Protein AF-A0A822E3D4-F1 (afdb_monomer)

Sequence (147 aa):
LDLVQSSRLKLWAETRWDSKWKGIDAVIVNYSAIIKALDNISEEGTDSRSINAAGLLMHLKKSIFIITSFILHQIFGLIKVLSDHLKSPALDYVRGEELVTSVIQQLTNLRNEQSFNLIYDKAKSFCQVNEIDLVQQYHIHRKTKIR

Structure (mmCIF, N/CA/C/O backbone):
data_AF-A0A822E3D4-F1
#
_entry.id   AF-A0A822E3D4-F1
#
loop_
_atom_site.group_PDB
_atom_site.id
_atom_site.type_symbol
_atom_site.label_atom_id
_atom_site.label_alt_id
_atom_site.label_comp_id
_atom_site.label_asym_id
_atom_site.label_entity_id
_atom_site.label_seq_id
_atom_site.pdbx_PDB_ins_code
_atom_site.Cartn_x
_atom_site.Cartn_y
_atom_site.Cartn_z
_atom_site.occupancy
_atom_site.B_iso_or_equiv
_atom_site.auth_seq_id
_atom_site.auth_comp_id
_atom_site.auth_asym_id
_atom_site.auth_atom_id
_atom_site.pdbx_PDB_model_num
ATOM 1 N N . LEU A 1 1 ? 44.374 -31.486 -0.739 1.00 35.94 1 LEU A N 1
ATOM 2 C CA . LEU A 1 1 ? 43.853 -30.967 -2.022 1.00 35.94 1 LEU A CA 1
ATOM 3 C C . LEU A 1 1 ? 42.483 -30.409 -1.720 1.00 35.94 1 LEU A C 1
ATOM 5 O O . LEU A 1 1 ? 41.490 -31.126 -1.761 1.00 35.94 1 LEU A O 1
ATOM 9 N N . ASP A 1 2 ? 42.500 -29.167 -1.251 1.00 33.84 2 ASP 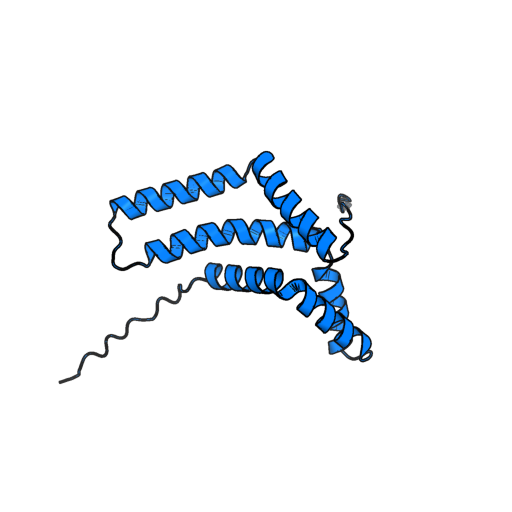A N 1
ATOM 10 C CA . ASP A 1 2 ? 41.329 -28.448 -0.781 1.00 33.84 2 ASP A CA 1
ATOM 11 C C . ASP A 1 2 ? 40.330 -28.300 -1.922 1.00 33.84 2 ASP A C 1
ATOM 13 O O . ASP A 1 2 ? 40.597 -27.654 -2.938 1.00 33.84 2 ASP A O 1
ATOM 17 N N . LEU A 1 3 ? 39.171 -28.933 -1.755 1.00 41.94 3 LEU A N 1
ATOM 18 C CA . LEU A 1 3 ? 37.995 -28.625 -2.544 1.00 41.94 3 LEU A CA 1
ATOM 19 C C . LEU A 1 3 ? 37.628 -27.192 -2.188 1.00 41.94 3 LEU A C 1
ATOM 21 O O . LEU A 1 3 ? 37.087 -26.939 -1.114 1.00 41.94 3 LEU A O 1
ATOM 25 N N . VAL A 1 4 ? 37.991 -26.268 -3.078 1.00 48.25 4 VAL A N 1
ATOM 26 C CA . VAL A 1 4 ? 37.593 -24.864 -3.048 1.00 48.25 4 VAL A CA 1
ATOM 27 C C . VAL A 1 4 ? 36.080 -24.832 -2.894 1.00 48.25 4 VAL A C 1
ATOM 29 O O . VAL A 1 4 ? 35.314 -24.953 -3.850 1.00 48.25 4 VAL A O 1
ATOM 32 N N . GLN A 1 5 ? 35.651 -24.701 -1.645 1.00 45.97 5 GLN A N 1
ATOM 33 C CA . GLN A 1 5 ? 34.318 -24.292 -1.285 1.00 45.97 5 GLN A CA 1
ATOM 34 C C . GLN A 1 5 ? 34.196 -22.921 -1.938 1.00 45.97 5 GLN A C 1
ATOM 36 O O . GLN A 1 5 ? 34.829 -21.964 -1.495 1.00 45.97 5 GLN A O 1
ATOM 41 N N . SER A 1 6 ? 33.492 -22.842 -3.070 1.00 46.25 6 SER A N 1
ATOM 42 C CA . SER A 1 6 ? 33.155 -21.564 -3.682 1.00 46.25 6 SER A CA 1
ATOM 43 C C . SER A 1 6 ? 32.277 -20.838 -2.672 1.00 46.25 6 SER A C 1
ATOM 45 O O . SER A 1 6 ? 31.053 -20.982 -2.650 1.00 46.25 6 SER A O 1
ATOM 47 N N . SER A 1 7 ? 32.928 -20.098 -1.781 1.00 48.75 7 SER A N 1
ATOM 48 C CA . SER A 1 7 ? 32.352 -19.093 -0.916 1.00 48.75 7 SER A CA 1
ATOM 49 C C . SER A 1 7 ? 31.920 -17.956 -1.825 1.00 48.75 7 SER A C 1
ATOM 51 O O . SER A 1 7 ? 32.491 -16.868 -1.853 1.00 48.75 7 SER A O 1
ATOM 53 N N . ARG A 1 8 ? 30.865 -18.207 -2.606 1.00 44.62 8 ARG A N 1
ATOM 54 C CA . ARG A 1 8 ? 30.024 -17.121 -3.072 1.00 44.62 8 ARG A CA 1
ATOM 55 C C . ARG A 1 8 ? 29.533 -16.457 -1.798 1.00 44.62 8 ARG A C 1
ATOM 57 O O . ARG A 1 8 ? 28.623 -16.960 -1.143 1.00 44.62 8 ARG A O 1
ATOM 64 N N . LEU A 1 9 ? 30.187 -15.359 -1.422 1.00 45.69 9 LEU A N 1
ATOM 65 C CA . LEU A 1 9 ? 29.591 -14.351 -0.568 1.00 45.69 9 LEU A CA 1
ATOM 66 C C . LEU A 1 9 ? 28.208 -14.130 -1.170 1.00 45.69 9 LEU A C 1
ATOM 68 O O . LEU A 1 9 ? 28.105 -13.606 -2.281 1.00 45.69 9 LEU A O 1
ATOM 72 N N . LYS A 1 10 ? 27.155 -14.626 -0.503 1.00 45.91 10 LYS A N 1
ATOM 73 C CA . LYS A 1 10 ? 25.789 -14.250 -0.858 1.00 45.91 10 LYS A CA 1
ATOM 74 C C . LYS A 1 10 ? 25.834 -12.740 -0.941 1.00 45.91 10 LYS A C 1
ATOM 76 O O . LYS A 1 10 ? 26.231 -12.098 0.031 1.00 45.91 10 LYS A O 1
ATOM 81 N N . LEU A 1 11 ? 25.557 -12.195 -2.121 1.00 49.28 11 LEU A N 1
ATOM 82 C CA . LEU A 1 11 ? 25.565 -10.763 -2.322 1.00 49.28 11 LEU A CA 1
ATOM 83 C C . LEU A 1 11 ? 24.623 -10.215 -1.247 1.00 49.28 11 LEU A C 1
ATOM 85 O O . LEU A 1 11 ? 23.422 -10.459 -1.295 1.00 49.28 11 LEU A O 1
ATOM 89 N N . TRP A 1 12 ? 25.160 -9.499 -0.256 1.00 42.75 12 TRP A N 1
ATOM 90 C CA . TRP A 1 12 ? 24.390 -8.860 0.824 1.00 42.75 12 TRP A CA 1
ATOM 91 C C . TRP A 1 12 ? 23.346 -7.860 0.269 1.00 42.75 12 TRP A C 1
ATOM 93 O O . TRP A 1 12 ? 22.554 -7.266 0.996 1.00 42.75 12 TRP A O 1
ATOM 103 N N . ALA A 1 13 ? 23.344 -7.699 -1.056 1.00 48.16 13 ALA A N 1
ATOM 104 C CA . ALA A 1 13 ? 22.336 -7.133 -1.916 1.00 48.16 13 ALA A CA 1
ATOM 105 C C . ALA A 1 13 ? 21.266 -8.160 -2.409 1.00 48.16 13 ALA A C 1
ATOM 107 O O . ALA A 1 13 ? 20.685 -7.967 -3.469 1.00 48.16 13 ALA A O 1
ATOM 108 N N . GLU A 1 14 ? 20.778 -9.071 -1.556 1.00 51.34 14 GLU A N 1
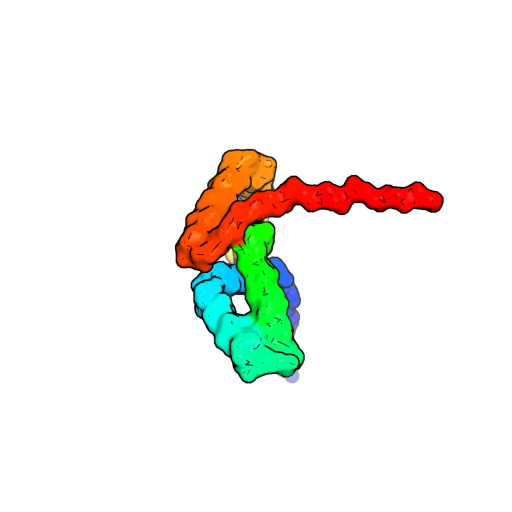ATOM 109 C CA . GLU A 1 14 ? 19.308 -9.269 -1.398 1.00 51.34 14 GLU A CA 1
ATOM 110 C C . GLU A 1 14 ? 18.647 -8.005 -0.769 1.00 51.34 14 GLU A C 1
ATOM 112 O O . GLU A 1 14 ? 17.640 -8.032 -0.083 1.00 51.34 14 GLU A O 1
ATOM 117 N N . THR A 1 15 ? 19.307 -6.866 -1.006 1.00 60.62 15 THR A N 1
ATOM 118 C CA . THR A 1 15 ? 18.929 -5.475 -1.187 1.00 60.62 15 THR A CA 1
ATOM 119 C C . THR A 1 15 ? 17.819 -5.047 -0.279 1.00 60.62 15 THR A C 1
ATOM 121 O O . THR A 1 15 ? 16.663 -5.344 -0.533 1.00 60.62 15 THR A O 1
ATOM 124 N N . ARG A 1 16 ? 18.192 -4.226 0.703 1.00 66.56 16 AR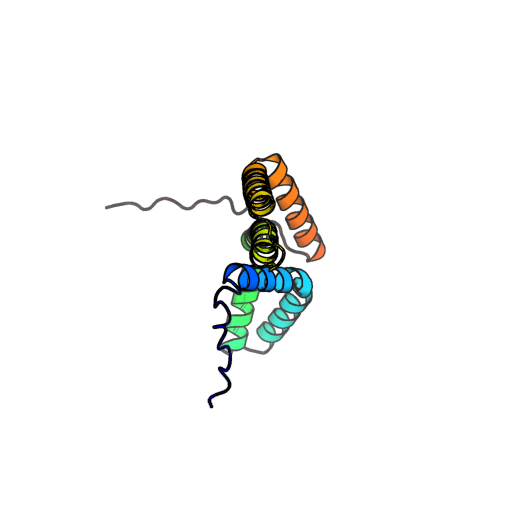G A N 1
ATOM 125 C CA . ARG A 1 16 ? 17.323 -3.387 1.536 1.00 66.56 16 ARG A CA 1
ATOM 126 C C . ARG A 1 16 ? 15.962 -3.080 0.891 1.00 66.56 16 ARG A C 1
ATOM 128 O O . ARG A 1 16 ? 14.953 -3.286 1.542 1.00 66.56 16 ARG A O 1
ATOM 135 N N . TRP A 1 17 ? 15.920 -2.667 -0.374 1.00 76.88 17 TRP A N 1
ATOM 136 C CA . TRP A 1 17 ? 14.695 -2.386 -1.133 1.00 76.88 17 TRP A CA 1
ATOM 137 C C . TRP A 1 17 ? 13.728 -3.572 -1.332 1.00 76.88 17 TRP A C 1
ATOM 139 O O . TRP A 1 17 ? 12.528 -3.370 -1.203 1.00 76.88 17 TRP A O 1
ATOM 149 N N . ASP A 1 18 ? 14.206 -4.795 -1.579 1.00 80.00 18 ASP A N 1
ATOM 150 C CA . ASP A 1 18 ? 13.374 -6.008 -1.695 1.00 80.00 18 ASP A CA 1
ATOM 151 C C . ASP A 1 18 ? 12.737 -6.372 -0.346 1.00 80.00 18 ASP A C 1
ATOM 153 O O . ASP A 1 18 ? 11.532 -6.597 -0.261 1.00 80.00 18 ASP A O 1
ATOM 157 N N . SER A 1 19 ? 13.519 -6.321 0.738 1.00 81.50 19 SER A N 1
ATOM 158 C CA . SER A 1 19 ? 12.993 -6.480 2.101 1.00 81.50 19 SER A CA 1
ATOM 159 C C . SER A 1 19 ? 11.974 -5.387 2.451 1.00 81.50 19 SER A C 1
ATOM 161 O O . SER A 1 19 ? 10.936 -5.682 3.044 1.00 81.50 19 SER A O 1
ATOM 163 N N . LYS A 1 20 ? 12.224 -4.133 2.046 1.00 85.19 20 LYS A N 1
ATOM 164 C CA . LYS A 1 20 ? 11.269 -3.029 2.231 1.00 85.19 20 LYS A CA 1
ATOM 165 C C . LYS A 1 20 ? 9.982 -3.253 1.439 1.00 85.19 20 LYS A C 1
ATOM 167 O O . LYS A 1 20 ? 8.913 -3.088 2.018 1.00 85.19 20 LYS A O 1
ATOM 172 N N . TRP A 1 21 ? 10.071 -3.654 0.170 1.00 90.12 21 TRP A N 1
ATOM 173 C CA . TRP A 1 21 ? 8.898 -3.957 -0.650 1.00 90.12 21 TRP A CA 1
ATOM 174 C C . TRP A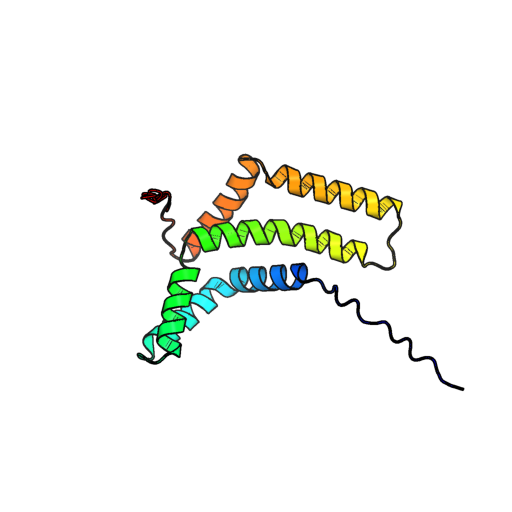 1 21 ? 8.073 -5.084 -0.035 1.00 90.12 21 TRP A C 1
ATOM 176 O O . TRP A 1 21 ? 6.891 -4.884 0.212 1.00 90.12 21 TRP A O 1
ATOM 186 N N . LYS A 1 22 ? 8.708 -6.211 0.318 1.00 90.06 22 LYS A N 1
ATOM 187 C CA . LYS A 1 22 ? 8.051 -7.349 0.986 1.00 90.06 22 LYS A CA 1
ATOM 188 C C . LYS A 1 22 ? 7.362 -6.942 2.286 1.00 90.06 22 LYS A C 1
ATOM 190 O O . LYS A 1 22 ? 6.264 -7.404 2.563 1.00 90.06 22 LYS A O 1
ATOM 195 N N . GLY A 1 23 ? 7.992 -6.076 3.082 1.00 91.56 23 GLY A N 1
ATOM 196 C CA . GLY A 1 23 ? 7.396 -5.566 4.317 1.00 91.56 23 GLY A CA 1
ATOM 197 C C . GLY A 1 23 ? 6.139 -4.734 4.061 1.00 91.56 23 GLY A C 1
ATOM 198 O O . GLY A 1 23 ? 5.123 -4.946 4.714 1.00 91.56 23 GLY A O 1
ATOM 199 N N . ILE A 1 24 ? 6.189 -3.816 3.094 1.00 94.00 24 ILE A N 1
ATOM 200 C CA . ILE A 1 24 ? 5.030 -2.992 2.719 1.00 94.00 24 ILE A CA 1
ATOM 201 C C . ILE A 1 24 ? 3.920 -3.859 2.121 1.00 94.00 24 ILE A C 1
ATOM 203 O O . ILE A 1 24 ? 2.764 -3.714 2.503 1.00 94.00 24 ILE A O 1
ATOM 207 N N . ASP A 1 25 ? 4.274 -4.776 1.225 1.00 94.69 25 ASP A N 1
ATOM 208 C CA . ASP A 1 25 ? 3.347 -5.718 0.603 1.00 94.69 25 ASP A CA 1
ATOM 209 C C . ASP A 1 25 ? 2.634 -6.573 1.660 1.00 94.69 25 ASP A C 1
ATOM 211 O O . ASP A 1 25 ? 1.406 -6.604 1.704 1.00 94.69 25 ASP A O 1
ATOM 215 N N . ALA A 1 26 ? 3.382 -7.146 2.607 1.00 95.00 26 ALA A N 1
ATOM 216 C CA . ALA A 1 26 ? 2.816 -7.911 3.712 1.00 95.00 26 ALA A CA 1
ATOM 217 C C . ALA A 1 26 ? 1.866 -7.076 4.584 1.00 95.00 26 ALA A C 1
ATOM 219 O O . ALA A 1 26 ? 0.825 -7.588 4.998 1.00 95.00 26 ALA A O 1
ATOM 220 N N . VAL A 1 27 ? 2.189 -5.804 4.847 1.00 95.25 27 VAL A N 1
ATOM 221 C CA . VAL A 1 27 ? 1.304 -4.898 5.595 1.00 95.25 27 VAL A CA 1
ATOM 222 C C . VAL A 1 27 ? 0.021 -4.613 4.819 1.00 95.25 27 VAL A C 1
ATOM 224 O O . VAL A 1 27 ? -1.043 -4.651 5.423 1.00 95.25 27 VAL A O 1
ATOM 227 N N . ILE A 1 28 ? 0.095 -4.356 3.509 1.00 95.31 28 ILE A N 1
ATOM 228 C CA . ILE A 1 28 ? -1.087 -4.089 2.672 1.00 95.31 28 ILE A CA 1
ATOM 229 C C . ILE A 1 28 ? -1.981 -5.333 2.594 1.00 95.31 28 ILE A C 1
ATOM 231 O O . ILE A 1 28 ? -3.187 -5.234 2.814 1.00 95.31 28 ILE A O 1
ATOM 235 N N . VAL A 1 29 ? -1.396 -6.503 2.326 1.00 95.69 29 VAL A N 1
ATOM 236 C CA . VAL A 1 29 ? -2.126 -7.772 2.177 1.00 95.69 29 VAL A CA 1
ATOM 237 C C . VAL A 1 29 ? -2.794 -8.196 3.484 1.00 95.69 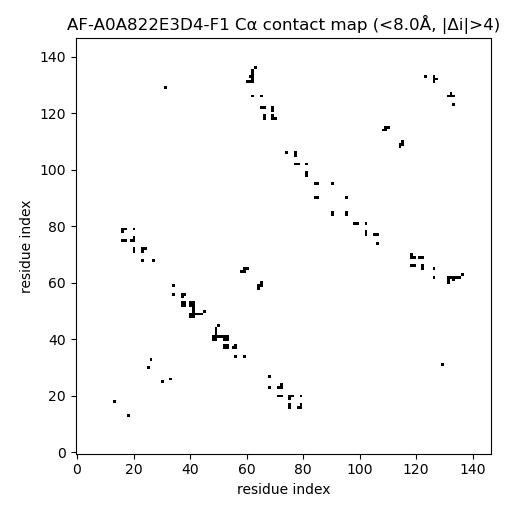29 VAL A C 1
ATOM 239 O O . VAL A 1 29 ? -3.938 -8.642 3.476 1.00 95.69 29 VAL A O 1
ATOM 242 N N . ASN A 1 30 ? -2.105 -8.039 4.616 1.00 96.19 30 ASN A N 1
ATOM 243 C CA . ASN A 1 30 ? -2.594 -8.493 5.921 1.00 96.19 30 ASN A CA 1
ATOM 244 C C . ASN A 1 30 ? -3.195 -7.362 6.762 1.00 96.19 30 ASN A C 1
ATOM 246 O O . ASN A 1 30 ? -3.375 -7.521 7.969 1.00 96.19 30 ASN A O 1
ATOM 250 N N . TYR A 1 31 ? -3.502 -6.218 6.152 1.00 96.00 31 TYR A N 1
ATOM 251 C CA . TYR A 1 31 ? -3.830 -4.996 6.876 1.00 96.00 31 TYR A CA 1
ATOM 252 C C . TYR A 1 31 ? -4.984 -5.174 7.864 1.00 96.00 31 TYR A C 1
ATOM 254 O O . TYR A 1 31 ? -4.835 -4.867 9.044 1.00 96.00 31 TYR A O 1
ATOM 262 N N . SER A 1 32 ? -6.111 -5.739 7.424 1.00 94.06 32 SER A N 1
ATOM 263 C CA . SER A 1 32 ? -7.286 -5.918 8.285 1.00 94.06 32 SER A CA 1
ATOM 264 C C . SER A 1 32 ? -7.000 -6.856 9.464 1.00 94.06 32 SER A C 1
ATOM 266 O O . SER A 1 32 ? -7.521 -6.647 10.557 1.00 94.06 32 SER A O 1
ATOM 268 N N . ALA A 1 33 ? -6.152 -7.872 9.270 1.00 95.88 33 ALA A N 1
ATOM 269 C CA . ALA A 1 33 ? -5.727 -8.769 10.343 1.00 95.88 33 ALA A CA 1
ATOM 270 C C . ALA A 1 33 ? -4.795 -8.059 11.338 1.00 95.88 33 ALA A C 1
ATOM 272 O O . ALA A 1 33 ? -4.961 -8.216 12.545 1.00 95.88 33 ALA A O 1
ATOM 273 N N . ILE A 1 34 ? -3.865 -7.235 10.842 1.00 96.19 34 ILE A N 1
ATOM 274 C CA . ILE A 1 34 ? -2.964 -6.422 11.671 1.00 96.19 34 ILE A CA 1
ATOM 275 C C . ILE A 1 34 ? -3.767 -5.434 12.521 1.00 96.19 34 ILE A C 1
ATOM 277 O O . ILE A 1 34 ? -3.530 -5.341 13.721 1.00 96.19 34 ILE A O 1
ATOM 281 N N . ILE A 1 35 ? -4.731 -4.730 11.920 1.00 95.50 35 ILE A N 1
ATOM 282 C CA . ILE A 1 35 ? -5.600 -3.788 12.634 1.00 95.50 35 ILE A CA 1
ATOM 283 C C . ILE A 1 35 ? -6.350 -4.493 13.761 1.00 95.50 35 ILE A C 1
ATOM 285 O O . ILE A 1 35 ? -6.258 -4.040 14.894 1.00 95.50 35 ILE A O 1
ATOM 289 N N . LYS A 1 36 ? -7.010 -5.623 13.482 1.00 95.12 36 LYS A N 1
ATOM 290 C CA . LYS A 1 36 ? -7.736 -6.397 14.503 1.00 95.12 36 LYS A CA 1
ATOM 291 C C . LYS A 1 36 ? -6.826 -6.889 15.627 1.00 95.12 36 LYS A C 1
ATOM 293 O O . LYS A 1 36 ? -7.195 -6.819 16.791 1.00 95.12 36 LYS A O 1
ATOM 298 N N . ALA A 1 37 ? -5.633 -7.376 15.288 1.00 95.56 37 ALA A N 1
ATOM 299 C CA . ALA A 1 37 ? -4.677 -7.836 16.289 1.00 95.56 37 ALA A CA 1
ATOM 300 C C . ALA A 1 37 ? -4.208 -6.689 17.196 1.00 95.56 37 ALA A C 1
ATOM 302 O O . ALA A 1 37 ? -4.122 -6.866 18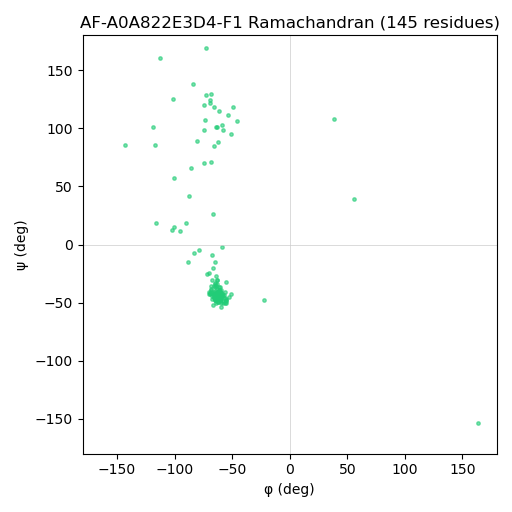.407 1.00 95.56 37 ALA A O 1
ATOM 303 N N . LEU A 1 38 ? -3.927 -5.514 16.626 1.00 95.00 38 LEU A N 1
ATOM 304 C CA . LEU A 1 38 ? -3.532 -4.337 17.399 1.00 95.00 38 LEU A CA 1
ATOM 305 C C . LEU A 1 38 ? -4.675 -3.789 18.258 1.00 95.00 38 LEU A C 1
ATOM 307 O O . LEU A 1 38 ? -4.403 -3.344 19.367 1.00 95.00 38 LEU A O 1
ATOM 311 N N . ASP A 1 39 ? -5.914 -3.847 17.767 1.00 94.94 39 ASP A N 1
ATOM 312 C CA . ASP A 1 39 ? -7.117 -3.471 18.520 1.00 94.94 39 ASP A CA 1
ATOM 313 C C . ASP A 1 39 ? -7.244 -4.346 19.773 1.00 94.94 39 ASP A C 1
ATOM 315 O O . ASP A 1 39 ? -7.197 -3.831 20.887 1.00 94.94 39 ASP A O 1
ATOM 319 N N . ASN A 1 40 ? -7.221 -5.673 19.595 1.00 95.25 40 ASN A N 1
ATOM 320 C CA . ASN A 1 40 ? -7.287 -6.635 20.696 1.00 95.25 40 ASN A CA 1
ATOM 321 C C . ASN A 1 40 ? -6.180 -6.395 21.736 1.00 95.25 40 ASN A C 1
ATOM 323 O O . ASN A 1 40 ? -6.461 -6.310 22.926 1.00 95.25 40 ASN A O 1
ATOM 327 N N . ILE A 1 41 ? -4.926 -6.231 21.294 1.00 94.38 41 ILE A N 1
ATOM 328 C CA . ILE A 1 41 ? -3.795 -5.987 22.207 1.00 94.38 41 ILE A CA 1
ATOM 329 C C . ILE A 1 41 ? -3.950 -4.640 22.924 1.00 94.38 41 ILE A C 1
ATOM 331 O O . ILE A 1 41 ? -3.539 -4.505 24.072 1.00 94.38 41 ILE A O 1
ATOM 335 N N . SER A 1 42 ? -4.524 -3.628 22.270 1.00 93.31 42 SER A N 1
ATOM 336 C CA . SER A 1 42 ? -4.738 -2.320 22.895 1.00 93.31 42 SER A CA 1
ATOM 337 C C . SER A 1 42 ? -5.821 -2.334 23.978 1.00 93.31 42 SER A C 1
ATOM 339 O O . SER A 1 42 ? -5.767 -1.509 24.889 1.00 93.31 42 SER A O 1
ATOM 341 N N . GLU A 1 43 ? -6.758 -3.283 23.911 1.00 92.94 43 GLU A N 1
ATOM 342 C CA . GLU A 1 43 ? -7.845 -3.461 24.880 1.00 92.94 43 GLU A CA 1
ATOM 343 C C . GLU A 1 43 ? -7.470 -4.376 26.062 1.00 92.94 43 GLU A C 1
ATOM 345 O O . GLU A 1 43 ? -8.151 -4.365 27.087 1.00 92.94 43 GLU A O 1
ATOM 350 N N . GLU A 1 44 ? -6.374 -5.141 25.966 1.00 88.56 44 GLU A N 1
ATOM 351 C CA . GLU A 1 44 ? -5.934 -6.098 26.998 1.00 88.56 44 GLU A CA 1
ATOM 352 C C . GLU A 1 44 ? -5.489 -5.439 28.320 1.00 88.56 44 GLU A C 1
ATOM 354 O O . GLU A 1 44 ? -5.477 -6.098 29.365 1.00 88.56 44 GLU A O 1
ATOM 359 N N . GLY A 1 45 ? -5.139 -4.147 28.320 1.00 83.12 45 GLY A N 1
ATOM 360 C CA . GLY A 1 45 ? -4.816 -3.421 29.548 1.00 83.12 45 GLY A CA 1
ATOM 361 C C . GLY A 1 45 ? -4.077 -2.100 29.341 1.00 83.12 45 GLY A C 1
ATOM 362 O O . GLY A 1 45 ? -4.199 -1.429 28.323 1.00 83.12 45 GLY A O 1
ATOM 363 N N . THR A 1 46 ? -3.303 -1.695 30.351 1.00 86.19 46 THR A N 1
ATOM 364 C CA . THR A 1 46 ? -2.535 -0.433 30.353 1.00 86.19 46 THR A CA 1
ATOM 365 C C . THR A 1 46 ? -1.026 -0.665 30.406 1.00 86.19 46 THR A C 1
ATOM 367 O O . THR A 1 46 ? -0.266 0.217 30.812 1.00 86.19 46 THR A O 1
ATOM 370 N N . ASP A 1 47 ? -0.578 -1.874 30.069 1.00 92.56 47 ASP A N 1
ATOM 371 C CA . ASP A 1 47 ? 0.845 -2.186 30.018 1.00 92.56 47 ASP A CA 1
ATOM 372 C C . ASP A 1 47 ? 1.511 -1.528 28.793 1.00 92.56 47 ASP A C 1
ATOM 374 O O . ASP A 1 47 ? 0.864 -1.009 27.880 1.00 92.56 47 ASP A O 1
ATOM 378 N N . SER A 1 48 ? 2.845 -1.546 28.765 1.00 92.00 48 SER A N 1
ATOM 379 C CA . SER A 1 48 ? 3.616 -0.969 27.654 1.00 92.00 48 SER A CA 1
ATOM 380 C C . SER A 1 48 ? 3.214 -1.561 26.294 1.00 92.00 48 SER A C 1
ATOM 382 O O . SER A 1 48 ? 3.217 -0.856 25.287 1.00 92.00 48 SER A O 1
ATOM 384 N N . ARG A 1 49 ? 2.816 -2.840 26.248 1.00 93.19 49 ARG A N 1
ATOM 385 C CA . ARG A 1 49 ? 2.389 -3.504 25.007 1.00 93.19 49 ARG A CA 1
ATOM 386 C C . ARG A 1 49 ? 1.079 -2.924 24.489 1.00 93.19 49 ARG A C 1
ATOM 388 O O . ARG A 1 49 ? 1.024 -2.568 23.315 1.00 93.19 49 ARG A O 1
ATOM 395 N N . SER A 1 50 ? 0.093 -2.759 25.363 1.00 91.94 50 SER A N 1
ATOM 396 C CA . SER A 1 50 ? -1.219 -2.193 25.034 1.00 91.94 50 SER A CA 1
ATOM 397 C C . SER A 1 50 ? -1.088 -0.747 24.540 1.00 91.94 50 SER A C 1
ATOM 399 O O . SER A 1 50 ? -1.625 -0.384 23.492 1.00 91.94 50 SER A O 1
ATOM 401 N N . ILE A 1 51 ? -0.259 0.062 25.215 1.00 92.25 51 ILE A N 1
ATOM 402 C CA . ILE A 1 51 ? 0.035 1.450 24.811 1.00 92.25 51 ILE A CA 1
ATOM 403 C C . ILE A 1 51 ? 0.727 1.496 23.439 1.00 92.25 51 ILE A C 1
ATOM 405 O O . ILE A 1 51 ? 0.356 2.295 22.575 1.00 92.25 51 ILE A O 1
ATOM 409 N N . ASN A 1 52 ? 1.722 0.633 23.212 1.00 94.06 52 ASN A N 1
ATOM 410 C CA . ASN A 1 52 ? 2.421 0.564 21.929 1.00 94.06 52 ASN A CA 1
ATOM 411 C C . ASN A 1 52 ? 1.488 0.106 20.800 1.00 94.06 52 ASN A C 1
ATOM 413 O O . ASN A 1 52 ? 1.558 0.653 19.698 1.00 94.06 52 ASN A O 1
ATOM 417 N N . ALA A 1 53 ? 0.603 -0.857 21.066 1.00 94.25 53 ALA A N 1
ATOM 418 C CA . ALA A 1 53 ? -0.380 -1.329 20.101 1.00 94.25 53 ALA A CA 1
ATOM 419 C C . ALA A 1 53 ? -1.368 -0.221 19.717 1.00 94.25 53 ALA A C 1
ATOM 421 O O . ALA A 1 53 ? -1.556 0.026 18.526 1.00 94.25 53 ALA A O 1
ATOM 422 N N . ALA A 1 54 ? -1.890 0.526 20.697 1.00 93.31 54 ALA A N 1
ATOM 423 C CA . ALA A 1 54 ? -2.742 1.690 20.454 1.00 93.31 54 ALA A CA 1
ATOM 424 C C . ALA A 1 54 ? -2.028 2.763 19.610 1.00 93.31 54 ALA A C 1
ATOM 426 O O . ALA A 1 54 ? -2.592 3.304 18.654 1.00 93.31 54 ALA A O 1
ATOM 427 N N . GLY A 1 55 ? -0.756 3.042 19.916 1.00 94.06 55 GLY A N 1
ATOM 428 C CA . GLY A 1 55 ? 0.067 3.968 19.138 1.00 94.06 55 GLY A CA 1
ATOM 429 C C . GLY A 1 55 ? 0.242 3.513 17.687 1.00 94.06 55 GLY A C 1
ATOM 430 O O . GLY A 1 55 ? 0.010 4.290 16.757 1.00 94.06 55 GLY A O 1
ATOM 431 N N . LEU A 1 56 ? 0.603 2.245 17.472 1.00 95.06 56 LEU A N 1
ATOM 432 C CA . LEU A 1 56 ? 0.743 1.666 16.134 1.00 95.06 56 LEU A CA 1
ATOM 433 C C . LEU A 1 56 ? -0.578 1.706 15.364 1.00 95.06 56 LEU A C 1
ATOM 435 O O . LEU A 1 56 ? -0.588 2.156 14.218 1.00 95.06 56 LEU A O 1
ATOM 439 N N . LEU A 1 57 ? -1.681 1.306 15.998 1.00 94.19 57 LEU A N 1
ATOM 440 C CA . LEU A 1 57 ? -3.026 1.344 15.431 1.00 94.19 57 LEU A CA 1
ATOM 441 C C . LEU A 1 57 ? -3.381 2.756 14.949 1.00 94.19 57 LEU A C 1
ATOM 443 O O . LEU A 1 57 ? -3.810 2.935 13.806 1.00 94.19 57 LEU A O 1
ATOM 447 N N . MET A 1 58 ? -3.113 3.769 15.779 1.00 92.69 58 MET A N 1
ATOM 448 C CA . MET A 1 58 ? -3.306 5.173 15.417 1.00 92.69 58 MET A CA 1
ATOM 449 C C . MET A 1 58 ? -2.482 5.557 14.183 1.00 92.69 58 MET A C 1
ATOM 451 O O . MET A 1 58 ? -2.989 6.260 13.315 1.00 92.69 58 MET A O 1
ATOM 455 N N . HIS A 1 59 ? -1.222 5.125 14.077 1.00 93.19 59 HIS A N 1
ATOM 456 C CA . HIS A 1 59 ? -0.376 5.427 12.918 1.00 93.19 59 HIS A CA 1
ATOM 457 C C . HIS A 1 59 ? -0.827 4.709 11.640 1.00 93.19 59 HIS A C 1
ATOM 459 O O . HIS A 1 59 ? -0.855 5.335 10.579 1.00 93.19 59 HIS A O 1
ATOM 465 N N . LEU A 1 60 ? -1.201 3.433 11.744 1.00 93.44 60 LEU A N 1
ATOM 466 C CA . LEU A 1 60 ? -1.649 2.601 10.625 1.00 93.44 60 LEU A CA 1
ATOM 467 C C . LEU A 1 60 ? -2.965 3.100 10.022 1.00 93.44 60 LEU A C 1
ATOM 469 O O . LEU A 1 60 ? -3.137 3.007 8.807 1.00 93.44 60 LEU A O 1
ATOM 473 N N . LYS A 1 61 ? -3.860 3.667 10.843 1.00 92.31 61 LYS A N 1
ATOM 474 C CA . LYS A 1 61 ? -5.132 4.265 10.401 1.00 92.31 61 LYS A CA 1
ATOM 475 C C . LYS A 1 61 ? -4.980 5.670 9.793 1.00 92.31 61 LYS A C 1
ATOM 477 O O . LYS A 1 61 ? -5.956 6.225 9.301 1.00 92.31 61 LYS A O 1
ATOM 482 N N . LYS A 1 62 ? -3.784 6.279 9.784 1.00 91.62 62 LYS A N 1
ATOM 483 C CA . LYS A 1 62 ? -3.599 7.595 9.144 1.00 91.62 62 LYS A CA 1
ATOM 484 C C . LYS A 1 62 ? -3.629 7.471 7.622 1.00 91.62 62 LYS A C 1
ATOM 486 O O . LYS A 1 62 ? -2.820 6.753 7.037 1.00 91.62 62 LYS A O 1
ATOM 491 N N . SER A 1 63 ? -4.456 8.287 6.969 1.00 89.25 63 SER A N 1
ATOM 492 C CA . SER A 1 63 ? -4.535 8.384 5.503 1.00 89.25 63 SER A CA 1
ATOM 493 C C . SER A 1 63 ? -3.164 8.595 4.845 1.00 89.25 63 SER A C 1
ATOM 495 O O . SER A 1 63 ? -2.831 7.923 3.871 1.00 89.25 63 SER A O 1
ATOM 497 N N . ILE A 1 64 ? -2.317 9.457 5.423 1.00 91.31 64 ILE A N 1
ATOM 498 C CA . ILE A 1 64 ? -0.957 9.706 4.923 1.00 91.31 64 ILE A CA 1
ATOM 499 C C . ILE A 1 64 ? -0.081 8.447 4.936 1.00 91.31 64 ILE A C 1
ATOM 501 O O . ILE A 1 64 ? 0.704 8.246 4.009 1.00 91.31 64 ILE A O 1
ATOM 505 N N . PHE A 1 65 ? -0.222 7.578 5.944 1.00 93.62 65 PHE A N 1
ATOM 506 C CA . PHE A 1 65 ? 0.520 6.320 6.008 1.00 93.62 65 PHE A CA 1
ATOM 507 C C . PHE A 1 65 ? 0.091 5.388 4.875 1.00 93.62 65 PHE A C 1
ATOM 509 O O . PHE A 1 65 ? 0.944 4.809 4.204 1.00 93.62 65 PHE A O 1
ATOM 516 N N . ILE A 1 66 ? -1.213 5.294 4.621 1.00 94.25 66 ILE A N 1
ATOM 517 C CA . ILE A 1 66 ? -1.768 4.430 3.577 1.00 94.25 66 ILE A CA 1
ATOM 518 C C . ILE A 1 66 ? -1.334 4.934 2.202 1.00 94.25 66 ILE A C 1
ATOM 520 O O . ILE A 1 66 ? -0.715 4.189 1.449 1.00 94.25 66 ILE A O 1
ATOM 524 N N . ILE A 1 67 ? -1.548 6.216 1.901 1.00 93.81 67 ILE A N 1
ATOM 525 C CA . ILE A 1 67 ? -1.146 6.813 0.618 1.00 93.81 67 ILE A CA 1
ATOM 526 C C . ILE A 1 67 ? 0.359 6.620 0.383 1.00 93.81 67 ILE A C 1
ATOM 528 O O . ILE A 1 67 ? 0.769 6.172 -0.688 1.00 93.81 67 ILE A O 1
ATOM 532 N N . THR A 1 68 ? 1.188 6.881 1.398 1.00 94.75 68 THR A N 1
ATOM 533 C CA . THR A 1 68 ? 2.643 6.691 1.296 1.00 94.75 68 THR A CA 1
ATOM 534 C C . THR A 1 68 ? 2.999 5.222 1.072 1.00 94.75 68 THR A C 1
ATOM 536 O O . THR A 1 68 ? 3.846 4.926 0.232 1.00 94.75 68 THR A O 1
ATOM 539 N N . SER A 1 69 ? 2.336 4.295 1.768 1.00 95.06 69 SER A N 1
ATOM 540 C CA . SER A 1 69 ? 2.524 2.850 1.581 1.00 95.06 69 SER A CA 1
ATOM 541 C C . SER A 1 69 ? 2.241 2.422 0.142 1.00 95.06 69 SER A C 1
ATOM 543 O O . SER A 1 69 ? 3.048 1.708 -0.447 1.00 95.06 69 SER A O 1
ATOM 545 N N . PHE A 1 70 ? 1.155 2.914 -0.460 1.00 95.62 70 PHE A N 1
ATOM 546 C CA . PHE A 1 70 ? 0.811 2.627 -1.856 1.00 95.62 70 PHE A CA 1
ATOM 547 C C . PHE A 1 70 ? 1.819 3.220 -2.854 1.00 95.62 70 PHE A C 1
ATOM 549 O O . PHE A 1 70 ? 2.204 2.543 -3.808 1.00 95.62 70 PHE A O 1
ATOM 556 N N . ILE A 1 71 ? 2.300 4.447 -2.625 1.00 95.31 71 ILE A N 1
ATOM 557 C CA . ILE A 1 71 ? 3.347 5.066 -3.459 1.00 95.31 71 ILE A CA 1
ATOM 558 C C . ILE A 1 71 ? 4.644 4.249 -3.388 1.00 95.31 71 ILE A C 1
ATOM 560 O O . ILE A 1 71 ? 5.229 3.903 -4.417 1.00 95.31 71 ILE A O 1
ATOM 564 N N . LEU A 1 72 ? 5.088 3.915 -2.175 1.00 94.31 72 LEU A N 1
ATOM 565 C CA . LEU A 1 72 ? 6.313 3.147 -1.957 1.00 94.31 72 LEU A CA 1
ATOM 566 C C . LEU A 1 72 ? 6.203 1.724 -2.508 1.00 94.31 72 LEU A C 1
ATOM 568 O O . LEU A 1 72 ? 7.185 1.210 -3.039 1.00 94.31 72 LEU A O 1
ATOM 572 N N . HIS A 1 73 ? 5.024 1.101 -2.429 1.00 94.75 73 HIS A N 1
ATOM 573 C CA . HIS A 1 73 ? 4.777 -0.214 -3.020 1.00 94.75 73 HIS A CA 1
ATOM 574 C C . HIS A 1 73 ? 5.002 -0.202 -4.536 1.00 94.75 73 HIS A C 1
ATOM 576 O O . HIS A 1 73 ? 5.723 -1.060 -5.043 1.00 94.75 73 HIS A O 1
ATOM 582 N N . GLN A 1 74 ? 4.492 0.813 -5.244 1.00 93.94 74 GLN A N 1
ATOM 583 C CA . GLN A 1 74 ? 4.711 0.966 -6.689 1.00 93.94 74 GLN A CA 1
ATOM 584 C C . GLN A 1 74 ? 6.189 1.203 -7.028 1.00 93.94 74 GLN A C 1
ATOM 586 O O . GLN A 1 74 ? 6.754 0.508 -7.872 1.00 93.94 74 GLN A O 1
ATOM 591 N N . ILE A 1 75 ? 6.844 2.142 -6.337 1.00 93.12 75 ILE A N 1
ATOM 592 C CA . ILE A 1 75 ? 8.254 2.480 -6.591 1.00 93.12 75 ILE A CA 1
ATOM 593 C C . ILE A 1 75 ? 9.161 1.275 -6.324 1.00 93.12 75 ILE A C 1
ATOM 595 O O . ILE A 1 75 ? 9.995 0.922 -7.162 1.00 93.12 75 ILE A O 1
ATOM 599 N N . PHE A 1 76 ? 9.005 0.621 -5.171 1.00 91.06 76 PHE A N 1
ATOM 600 C CA . PHE A 1 76 ? 9.839 -0.530 -4.843 1.00 91.06 76 PHE A CA 1
ATOM 601 C C . PHE A 1 76 ? 9.495 -1.764 -5.668 1.00 91.06 76 PHE A C 1
ATOM 603 O O . PHE A 1 76 ? 10.395 -2.563 -5.904 1.00 91.06 76 PHE A O 1
ATOM 610 N N . GLY A 1 77 ? 8.265 -1.895 -6.172 1.00 91.31 77 GLY A N 1
ATOM 611 C CA . GLY A 1 77 ? 7.908 -2.939 -7.131 1.00 91.31 77 GLY A CA 1
ATOM 612 C C . GLY A 1 77 ? 8.739 -2.837 -8.412 1.00 91.31 77 GLY A C 1
ATOM 613 O O . GLY A 1 77 ? 9.342 -3.820 -8.838 1.00 91.31 77 GLY A O 1
ATOM 614 N N . LEU 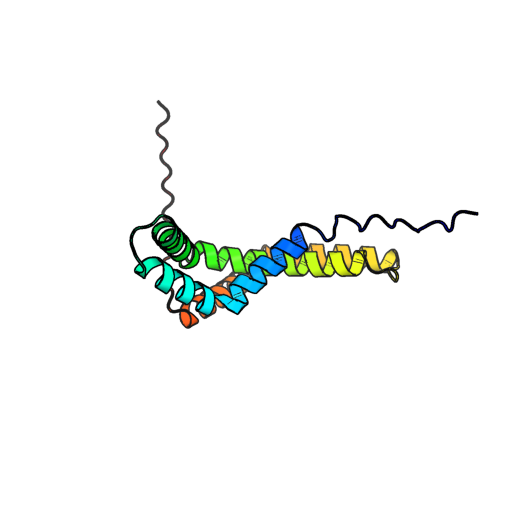A 1 78 ? 8.874 -1.630 -8.970 1.00 91.31 78 LEU A N 1
ATOM 615 C CA . LEU A 1 78 ? 9.714 -1.387 -10.151 1.00 91.31 78 LEU A CA 1
ATOM 616 C C . LEU A 1 78 ? 11.200 -1.655 -9.875 1.00 91.31 78 LEU A C 1
ATOM 618 O O . LEU A 1 78 ? 11.876 -2.332 -10.652 1.00 91.31 78 LEU A O 1
ATOM 622 N N . ILE A 1 79 ? 11.706 -1.167 -8.739 1.00 88.62 79 ILE A N 1
ATOM 623 C CA . ILE A 1 79 ? 13.103 -1.382 -8.328 1.00 88.62 79 ILE A CA 1
ATOM 624 C C . ILE A 1 79 ? 13.377 -2.869 -8.076 1.00 88.62 79 ILE A C 1
ATOM 626 O O . ILE A 1 79 ? 14.469 -3.353 -8.382 1.00 88.62 79 ILE A O 1
ATOM 630 N N . LYS A 1 80 ? 12.400 -3.604 -7.538 1.00 86.75 80 LYS A N 1
ATOM 631 C CA . LYS A 1 80 ? 12.489 -5.047 -7.329 1.00 86.75 80 LYS A CA 1
ATOM 632 C C . LYS A 1 80 ? 12.604 -5.782 -8.659 1.00 86.75 80 LYS A C 1
ATOM 634 O O . LYS A 1 80 ? 13.543 -6.555 -8.815 1.00 86.75 80 LYS A O 1
ATOM 639 N N . VAL A 1 81 ? 11.720 -5.499 -9.618 1.00 86.31 81 VAL A N 1
ATOM 640 C CA . VAL A 1 81 ? 11.778 -6.101 -10.961 1.00 86.31 81 VAL A CA 1
ATOM 641 C C . VAL A 1 81 ? 13.147 -5.860 -11.592 1.00 86.31 81 VAL A C 1
ATOM 643 O O . VAL A 1 81 ? 13.783 -6.814 -12.037 1.00 86.31 81 VAL A O 1
ATOM 646 N N . LEU A 1 82 ? 13.641 -4.619 -11.556 1.00 87.50 82 LEU A N 1
ATOM 647 C CA . LEU A 1 82 ? 14.981 -4.289 -12.042 1.00 87.50 82 LEU A CA 1
ATOM 648 C C . LEU A 1 82 ? 16.059 -5.123 -11.342 1.00 87.50 82 LEU A C 1
ATOM 650 O O . LEU A 1 82 ? 16.901 -5.737 -11.990 1.00 87.50 82 LEU A O 1
ATOM 654 N N . SER A 1 83 ? 16.017 -5.157 -10.010 1.00 85.00 83 SER A N 1
ATOM 655 C CA . SER A 1 83 ? 17.006 -5.856 -9.190 1.00 85.00 83 SER A CA 1
ATOM 656 C C . SER A 1 83 ? 17.029 -7.357 -9.462 1.00 85.00 83 SER A C 1
ATOM 658 O O . SER A 1 83 ? 18.108 -7.939 -9.508 1.00 85.00 83 SER A O 1
ATOM 660 N N . ASP A 1 84 ? 15.867 -7.984 -9.632 1.00 83.94 84 ASP A N 1
ATOM 661 C CA . ASP A 1 84 ? 15.752 -9.423 -9.877 1.00 83.94 84 ASP A CA 1
ATOM 662 C C . ASP A 1 84 ? 16.313 -9.791 -11.257 1.00 83.94 84 ASP A C 1
ATOM 664 O O . ASP A 1 84 ? 17.062 -10.758 -11.391 1.00 83.94 84 ASP A O 1
ATOM 668 N N . HIS A 1 85 ? 16.031 -8.973 -12.271 1.00 82.94 85 HIS A N 1
ATOM 669 C CA . HIS A 1 85 ? 16.556 -9.179 -13.620 1.00 82.94 85 HIS A CA 1
ATOM 670 C C . HIS A 1 85 ? 18.063 -8.921 -13.708 1.00 82.94 85 HIS A C 1
ATOM 672 O O . HIS A 1 85 ? 18.776 -9.716 -14.314 1.00 82.94 85 HIS A O 1
ATOM 678 N N . LEU A 1 86 ? 18.568 -7.857 -13.073 1.00 81.44 86 LEU A N 1
ATOM 679 C CA . LEU A 1 86 ? 20.002 -7.546 -13.070 1.00 81.44 86 LEU A CA 1
ATOM 680 C C . LEU A 1 86 ? 20.841 -8.617 -12.359 1.00 81.44 86 LEU A C 1
ATOM 682 O O . LEU A 1 86 ? 22.018 -8.789 -12.665 1.00 81.44 86 LEU A O 1
ATOM 686 N N . LYS A 1 87 ? 20.245 -9.340 -11.408 1.00 79.81 87 LYS A N 1
ATOM 687 C CA . LYS A 1 87 ? 20.887 -10.464 -10.711 1.00 79.81 87 LYS A CA 1
ATOM 688 C C . LYS A 1 87 ? 20.797 -11.781 -11.486 1.00 79.81 87 LYS A C 1
ATOM 690 O O . LYS A 1 87 ? 21.398 -12.766 -11.057 1.00 79.81 87 LYS A O 1
ATOM 695 N N . SER A 1 88 ? 20.046 -11.830 -12.587 1.00 81.19 88 SER A N 1
ATOM 696 C CA . SER A 1 88 ? 19.892 -13.047 -13.378 1.00 81.19 88 SER A CA 1
ATOM 697 C C . SER A 1 88 ? 21.210 -13.409 -14.074 1.00 81.19 88 SER A C 1
ATOM 699 O O . SER A 1 88 ? 21.778 -12.572 -14.775 1.00 81.19 88 SER A O 1
ATOM 701 N N . PRO A 1 89 ? 21.692 -14.662 -13.962 1.00 73.25 89 PRO A N 1
ATOM 702 C CA . PRO A 1 89 ? 22.918 -15.101 -14.633 1.00 73.25 89 PRO A CA 1
ATOM 703 C C . PRO A 1 89 ? 22.786 -15.155 -16.165 1.00 73.25 89 PRO A C 1
ATOM 705 O O . PRO A 1 89 ? 23.781 -15.352 -16.852 1.00 73.25 89 PRO A O 1
ATOM 708 N N . ALA A 1 90 ? 21.572 -14.992 -16.700 1.00 74.44 90 ALA A N 1
ATOM 709 C CA . ALA A 1 90 ? 21.275 -14.981 -18.130 1.00 74.44 90 ALA A CA 1
ATOM 710 C C . ALA A 1 90 ? 21.230 -13.562 -18.739 1.00 74.44 90 ALA A C 1
ATOM 712 O O . ALA A 1 90 ? 20.720 -13.389 -19.849 1.00 74.44 90 ALA A O 1
ATOM 713 N N . LEU A 1 91 ? 21.686 -12.538 -18.007 1.00 74.19 91 LEU A N 1
ATOM 714 C CA . LEU A 1 91 ? 21.612 -11.153 -18.461 1.00 74.19 91 LEU A CA 1
ATOM 715 C C . LEU A 1 91 ? 22.652 -10.859 -19.552 1.00 74.19 91 LEU A C 1
ATOM 717 O O . LEU A 1 91 ? 23.856 -10.941 -19.325 1.00 74.19 91 LEU A O 1
ATOM 721 N N . ASP A 1 92 ? 22.160 -10.461 -20.720 1.00 75.19 92 ASP A N 1
ATOM 722 C CA . ASP A 1 92 ? 22.943 -9.834 -21.784 1.00 75.19 92 ASP A CA 1
ATOM 723 C C . ASP A 1 92 ? 23.057 -8.325 -21.501 1.00 75.19 92 ASP A C 1
ATOM 725 O O . ASP A 1 92 ? 22.074 -7.702 -21.089 1.00 75.19 92 ASP A O 1
ATOM 729 N N . TYR A 1 93 ? 24.237 -7.735 -21.713 1.00 75.25 93 TYR A N 1
ATOM 730 C CA . TYR A 1 93 ? 24.518 -6.321 -21.435 1.00 75.25 93 TYR A CA 1
ATOM 731 C C . TYR A 1 93 ? 23.503 -5.388 -22.108 1.00 75.25 93 TYR A C 1
ATOM 733 O O . TYR A 1 93 ? 22.956 -4.504 -21.447 1.00 75.25 93 TYR A O 1
ATOM 741 N N . VAL A 1 94 ? 23.184 -5.648 -23.381 1.00 76.94 94 VAL A N 1
ATOM 742 C CA . VAL A 1 94 ? 22.219 -4.845 -24.155 1.00 76.94 94 VAL A CA 1
ATOM 743 C C . VAL A 1 94 ? 20.830 -4.890 -23.508 1.00 76.94 94 VAL A C 1
ATOM 745 O O . VAL A 1 94 ? 20.194 -3.860 -23.301 1.00 76.94 94 VAL A O 1
ATOM 748 N N . ARG A 1 95 ? 20.387 -6.076 -23.070 1.00 81.88 95 ARG A N 1
ATOM 749 C CA . ARG A 1 95 ? 19.096 -6.242 -22.375 1.00 81.88 95 ARG A CA 1
ATOM 750 C C . ARG A 1 95 ? 19.085 -5.573 -21.000 1.00 81.88 95 ARG A C 1
ATOM 752 O O . ARG A 1 95 ? 18.035 -5.136 -20.533 1.00 81.88 95 ARG A O 1
ATOM 759 N N . GLY A 1 96 ? 20.237 -5.506 -20.335 1.00 85.25 96 GLY A N 1
ATOM 760 C CA . GLY A 1 96 ? 20.394 -4.792 -19.069 1.00 85.25 96 GLY A CA 1
ATOM 761 C C . GLY A 1 96 ? 20.194 -3.285 -19.222 1.00 85.25 96 GLY A C 1
ATOM 762 O O . GLY A 1 96 ? 19.478 -2.680 -18.422 1.00 85.25 96 GLY A O 1
ATOM 763 N N . GLU A 1 97 ? 20.776 -2.688 -20.261 1.00 87.56 97 GLU A N 1
ATOM 764 C CA . GLU A 1 97 ? 20.629 -1.259 -20.563 1.00 87.56 97 GLU A CA 1
ATOM 765 C C . GLU A 1 97 ? 19.177 -0.886 -20.903 1.00 87.56 97 GLU A C 1
ATOM 767 O O . GLU A 1 97 ? 18.627 0.070 -20.341 1.00 87.56 97 GLU A O 1
ATOM 772 N N . GLU A 1 98 ? 18.525 -1.676 -21.761 1.00 89.12 98 GLU A N 1
ATOM 773 C CA . GLU A 1 98 ? 17.110 -1.499 -22.112 1.00 89.12 98 GLU A CA 1
ATOM 774 C C . GLU A 1 98 ? 16.213 -1.550 -20.869 1.00 89.12 98 GLU A C 1
ATOM 776 O O . GLU A 1 98 ? 15.322 -0.713 -20.688 1.00 89.12 98 GLU A O 1
ATOM 781 N N . LEU A 1 99 ? 16.477 -2.499 -19.969 1.00 89.25 99 LEU A N 1
ATOM 782 C CA . LEU A 1 99 ? 15.717 -2.657 -18.737 1.00 89.25 99 LEU A CA 1
ATOM 783 C C . LEU A 1 99 ? 15.891 -1.463 -17.790 1.00 89.25 99 LEU A C 1
ATOM 785 O O . LEU A 1 99 ? 14.901 -0.958 -17.255 1.00 89.25 99 LEU A O 1
ATOM 789 N N . VAL A 1 100 ? 17.127 -1.002 -17.576 1.00 91.00 100 VAL A N 1
ATOM 790 C CA . VAL A 1 100 ? 17.401 0.175 -16.735 1.00 91.00 100 VAL A CA 1
ATOM 791 C C . VAL A 1 100 ? 16.680 1.398 -17.298 1.00 91.00 100 VAL A C 1
ATOM 793 O O . VAL A 1 100 ? 15.982 2.095 -16.557 1.00 91.00 100 VAL A O 1
ATOM 796 N N . THR A 1 101 ? 16.779 1.617 -18.609 1.00 93.62 101 THR A N 1
ATOM 797 C CA . THR A 1 101 ? 16.120 2.732 -19.302 1.00 93.62 101 THR A CA 1
ATOM 798 C C . THR A 1 101 ? 14.599 2.659 -19.153 1.00 93.62 101 THR A C 1
ATOM 800 O O . THR A 1 101 ? 13.959 3.650 -18.794 1.00 93.62 101 THR A O 1
ATOM 803 N N . SER A 1 102 ? 14.016 1.472 -19.334 1.00 93.62 102 SER A N 1
ATOM 804 C CA . SER A 1 102 ? 12.582 1.232 -19.142 1.00 93.62 102 SER A CA 1
ATOM 805 C C . SER A 1 102 ? 12.124 1.551 -17.717 1.00 93.62 102 SER A C 1
ATOM 807 O O . SER A 1 102 ? 11.110 2.223 -17.519 1.00 93.62 102 SER A O 1
ATOM 809 N N . VAL A 1 103 ? 12.878 1.126 -16.702 1.00 93.12 103 VAL A N 1
ATOM 810 C CA . VAL A 1 103 ? 12.527 1.379 -15.296 1.00 93.12 103 VAL A CA 1
ATOM 811 C C . VAL A 1 103 ? 12.656 2.863 -14.946 1.00 93.12 103 VAL A C 1
ATOM 813 O O . VAL A 1 103 ? 11.790 3.395 -14.251 1.00 93.12 103 VAL A O 1
ATOM 816 N N . ILE A 1 104 ? 13.667 3.564 -15.471 1.00 94.31 104 ILE A N 1
ATOM 817 C CA . ILE A 1 104 ? 13.793 5.025 -15.331 1.00 94.31 104 ILE A CA 1
ATOM 818 C C . ILE A 1 104 ? 12.587 5.734 -15.953 1.00 94.31 104 ILE A C 1
ATOM 820 O O . ILE A 1 104 ? 12.021 6.640 -15.331 1.00 94.31 104 ILE A O 1
ATOM 824 N N . GLN A 1 105 ? 12.155 5.310 -17.143 1.00 95.38 105 GLN A N 1
ATOM 825 C CA . GLN A 1 105 ? 10.982 5.883 -17.798 1.00 95.38 105 GLN A CA 1
ATOM 826 C C . GLN A 1 105 ? 9.714 5.650 -16.969 1.00 95.38 105 GLN A C 1
ATOM 828 O O . GLN A 1 105 ? 8.941 6.582 -16.756 1.00 95.38 105 GLN A O 1
ATOM 833 N N . GLN A 1 106 ? 9.519 4.439 -16.443 1.00 94.50 106 GLN A N 1
ATOM 834 C CA . GLN A 1 106 ? 8.377 4.119 -15.584 1.00 94.50 106 GLN A CA 1
ATOM 835 C C . GLN A 1 106 ? 8.376 4.960 -14.302 1.00 94.50 106 GLN A C 1
ATOM 837 O O . GLN A 1 106 ? 7.362 5.572 -13.975 1.00 94.50 106 GLN A O 1
ATOM 842 N N . LEU A 1 107 ? 9.517 5.073 -13.614 1.00 94.06 107 LEU A N 1
ATOM 843 C CA . LEU A 1 107 ? 9.651 5.922 -12.425 1.00 94.06 107 LEU A CA 1
ATOM 844 C C . LEU A 1 107 ? 9.405 7.400 -12.739 1.00 94.06 107 LEU A C 1
ATOM 846 O O . LEU A 1 107 ? 8.805 8.106 -11.932 1.00 94.06 107 LEU A O 1
ATOM 850 N N . THR A 1 108 ? 9.837 7.873 -13.907 1.00 95.00 108 THR A N 1
ATOM 851 C CA . THR A 1 108 ? 9.574 9.244 -14.362 1.00 95.00 108 THR A CA 1
ATOM 852 C C . THR A 1 108 ? 8.087 9.455 -14.628 1.00 95.00 108 THR A C 1
ATOM 854 O O . THR A 1 108 ? 7.523 10.455 -14.185 1.00 95.00 108 THR A O 1
ATOM 857 N N . ASN A 1 109 ? 7.425 8.483 -15.257 1.00 93.75 109 ASN A N 1
ATOM 858 C CA . ASN A 1 109 ? 5.986 8.514 -15.502 1.00 93.75 109 ASN A CA 1
ATOM 859 C C . ASN A 1 109 ? 5.179 8.518 -14.193 1.00 93.75 109 ASN A C 1
ATOM 861 O O . ASN A 1 109 ? 4.138 9.156 -14.138 1.00 93.75 109 ASN A O 1
ATOM 865 N N . LEU A 1 110 ? 5.673 7.916 -13.106 1.00 93.56 110 LEU A N 1
ATOM 866 C CA . LEU A 1 110 ? 5.009 8.011 -11.798 1.00 93.56 110 LEU A CA 1
ATOM 867 C C . LEU A 1 110 ? 4.974 9.440 -11.217 1.00 93.56 110 LEU A C 1
ATOM 869 O O . LEU A 1 110 ? 4.215 9.690 -10.283 1.00 93.56 110 LEU A O 1
ATOM 873 N N . ARG A 1 111 ? 5.766 10.388 -11.741 1.00 92.81 111 ARG A N 1
ATOM 874 C CA . ARG A 1 111 ? 5.895 11.762 -11.210 1.00 92.81 111 ARG A CA 1
ATOM 875 C C . ARG A 1 111 ? 4.898 12.760 -11.812 1.00 92.81 111 ARG A C 1
ATOM 877 O O . ARG A 1 111 ? 5.129 13.963 -11.724 1.00 92.81 111 ARG A O 1
ATOM 884 N N . ASN A 1 112 ? 3.812 12.285 -12.421 1.00 93.94 112 ASN A N 1
ATOM 885 C CA . ASN A 1 112 ? 2.740 13.135 -12.941 1.00 93.94 112 ASN A CA 1
ATOM 886 C C . ASN A 1 112 ? 1.427 12.966 -12.161 1.00 93.94 112 ASN A C 1
ATOM 888 O O . ASN A 1 112 ? 1.209 11.969 -11.472 1.00 93.94 112 ASN A O 1
ATOM 892 N N . GLU A 1 113 ? 0.549 13.962 -12.291 1.00 93.75 113 GLU A N 1
ATOM 893 C CA . GLU A 1 113 ? -0.720 14.036 -11.562 1.00 93.75 113 GLU A CA 1
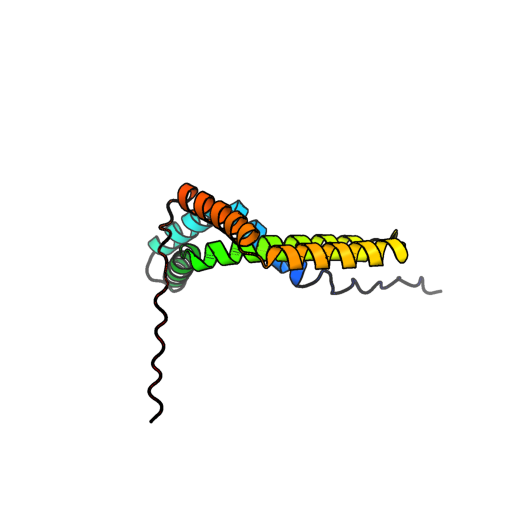ATOM 894 C C . GLU A 1 113 ? -1.655 12.866 -11.888 1.00 93.75 113 GLU A C 1
ATOM 896 O O . GLU A 1 113 ? -2.263 12.297 -10.989 1.00 93.75 113 GLU A O 1
ATOM 901 N N . GLN A 1 114 ? -1.712 12.432 -13.149 1.00 94.81 114 GLN A N 1
ATOM 902 C CA . GLN A 1 114 ? -2.541 11.295 -13.559 1.00 94.81 114 GLN A CA 1
ATOM 903 C C . GLN A 1 114 ? -2.119 10.001 -12.850 1.00 94.81 114 GLN A C 1
ATOM 905 O O . GLN A 1 114 ? -2.955 9.278 -12.313 1.00 94.81 114 GLN A O 1
ATOM 910 N N . SER A 1 115 ? -0.815 9.729 -12.796 1.00 93.44 115 SER A N 1
ATOM 911 C CA . SER A 1 115 ? -0.264 8.543 -12.134 1.00 93.44 115 SER A CA 1
ATOM 912 C C . SER A 1 115 ? -0.447 8.611 -10.624 1.00 93.44 115 SER A C 1
ATOM 914 O O . SER A 1 115 ? -0.794 7.607 -10.001 1.00 93.44 115 SER A O 1
ATOM 916 N N . PHE A 1 116 ? -0.275 9.797 -10.034 1.00 94.31 116 PHE A N 1
ATOM 917 C CA . PHE A 1 116 ? -0.587 10.014 -8.626 1.00 94.31 116 PHE A CA 1
ATOM 918 C C . PHE A 1 116 ? -2.065 9.743 -8.331 1.00 94.31 116 PHE A C 1
ATOM 920 O O . PHE A 1 116 ? -2.356 9.005 -7.393 1.00 94.31 116 PHE A O 1
ATOM 927 N N . ASN A 1 117 ? -2.984 10.256 -9.152 1.00 95.12 117 ASN A N 1
ATOM 928 C CA . ASN A 1 117 ? -4.422 10.052 -8.978 1.00 95.12 117 ASN A CA 1
ATOM 929 C C . ASN A 1 117 ? -4.792 8.564 -9.033 1.00 95.12 117 ASN A C 1
ATOM 931 O O . ASN A 1 117 ? -5.519 8.094 -8.167 1.00 95.12 117 ASN A O 1
ATOM 935 N N . LEU A 1 118 ? -4.197 7.784 -9.941 1.00 95.44 118 LEU A N 1
ATOM 936 C CA . LEU A 1 118 ? -4.397 6.329 -9.981 1.00 95.44 118 LEU A CA 1
ATOM 937 C C . LEU A 1 118 ? -3.931 5.624 -8.696 1.00 95.44 118 LEU A C 1
ATOM 939 O O . LEU A 1 118 ? -4.580 4.688 -8.224 1.00 95.44 118 LEU A O 1
ATOM 943 N N . ILE A 1 119 ? -2.796 6.038 -8.126 1.00 94.75 119 ILE A N 1
ATOM 944 C CA . ILE A 1 119 ? -2.297 5.489 -6.854 1.00 94.75 119 ILE A CA 1
ATOM 945 C C . ILE A 1 119 ? -3.207 5.921 -5.699 1.00 94.75 119 ILE A C 1
ATOM 947 O O . ILE A 1 119 ? -3.539 5.111 -4.830 1.00 94.75 119 ILE A O 1
ATOM 951 N N . TYR A 1 120 ? -3.633 7.180 -5.704 1.00 94.88 120 TYR A N 1
ATOM 952 C CA . TYR A 1 120 ? -4.518 7.750 -4.702 1.00 94.88 120 TYR A CA 1
ATOM 953 C C . TYR A 1 120 ? -5.894 7.079 -4.709 1.00 94.88 120 TYR A C 1
ATOM 955 O O . TYR A 1 120 ? -6.393 6.730 -3.645 1.00 94.88 120 TYR A O 1
ATOM 963 N N . ASP A 1 121 ? -6.473 6.803 -5.876 1.00 95.06 121 ASP A N 1
ATOM 964 C CA . ASP A 1 121 ? -7.761 6.116 -6.005 1.00 95.06 121 ASP A CA 1
ATOM 965 C C . ASP A 1 121 ? -7.696 4.675 -5.484 1.00 95.06 121 ASP A C 1
ATOM 967 O O . ASP A 1 121 ? -8.626 4.207 -4.816 1.00 95.06 121 ASP A O 1
ATOM 971 N N . LYS A 1 122 ? -6.569 3.982 -5.699 1.00 95.38 122 LYS A N 1
ATOM 972 C CA . LYS A 1 122 ? -6.312 2.671 -5.077 1.00 95.38 122 LYS A CA 1
ATOM 973 C C . LYS A 1 122 ? -6.247 2.782 -3.555 1.00 95.38 122 LYS A C 1
ATOM 975 O O . LYS A 1 122 ? -6.907 2.009 -2.863 1.00 95.38 122 LYS A O 1
ATOM 980 N N . ALA A 1 123 ? -5.505 3.759 -3.032 1.00 95.00 123 ALA A N 1
ATOM 981 C CA . ALA A 1 123 ? -5.411 4.003 -1.593 1.00 95.00 123 ALA A CA 1
ATOM 982 C C . ALA A 1 123 ? -6.771 4.394 -0.987 1.00 95.00 123 ALA A C 1
ATOM 984 O O . ALA A 1 123 ? -7.118 3.941 0.102 1.00 95.00 123 ALA A O 1
ATOM 985 N N . LYS A 1 124 ? -7.574 5.184 -1.704 1.00 93.94 124 LYS A N 1
ATOM 986 C CA . LYS A 1 124 ? -8.923 5.590 -1.306 1.00 93.94 124 LYS A CA 1
ATOM 987 C C . LYS A 1 124 ? -9.868 4.396 -1.240 1.00 93.94 124 LYS A C 1
ATOM 989 O O . LYS A 1 124 ? -10.536 4.217 -0.226 1.00 93.94 124 LYS A O 1
ATOM 994 N N . SER A 1 125 ? -9.872 3.556 -2.273 1.00 94.94 125 SER A N 1
ATOM 995 C CA . SER A 1 125 ? -10.659 2.316 -2.296 1.00 94.94 125 SER A CA 1
ATOM 996 C C . SER A 1 125 ? -10.256 1.393 -1.144 1.00 94.94 125 SER A C 1
ATOM 998 O O . SER A 1 125 ? -11.103 0.844 -0.447 1.00 94.94 125 SER A O 1
ATOM 1000 N N . PHE A 1 126 ? -8.953 1.284 -0.878 1.00 95.31 126 PHE A N 1
ATOM 1001 C CA . PHE A 1 126 ? -8.434 0.521 0.252 1.00 95.31 126 PHE A CA 1
ATOM 1002 C C . PHE A 1 126 ? -8.898 1.074 1.608 1.00 95.31 126 PHE A C 1
ATOM 1004 O O . PHE A 1 126 ? -9.271 0.297 2.485 1.00 95.31 126 PHE A O 1
ATOM 1011 N N . CYS A 1 127 ? -8.915 2.398 1.786 1.00 93.38 127 CYS A N 1
ATOM 1012 C CA . CYS A 1 127 ? -9.433 3.023 3.005 1.00 93.38 127 CYS A CA 1
ATOM 1013 C C . CYS A 1 127 ? -10.927 2.743 3.192 1.00 93.38 127 CYS A C 1
ATOM 1015 O O . CYS A 1 127 ? -11.337 2.415 4.298 1.00 93.38 127 CYS A O 1
ATOM 1017 N N . GLN A 1 128 ? -11.722 2.800 2.118 1.00 91.94 128 GLN A N 1
ATOM 1018 C CA . GLN A 1 128 ? -13.155 2.485 2.167 1.00 91.94 128 GLN A CA 1
ATOM 1019 C C . GLN A 1 128 ? -13.406 1.039 2.610 1.00 91.94 128 GLN A C 1
ATOM 1021 O O . GLN A 1 128 ? -14.232 0.808 3.486 1.00 91.94 128 GLN A O 1
ATOM 1026 N N . VAL A 1 129 ? -12.657 0.079 2.056 1.00 93.62 129 VAL A N 1
ATOM 1027 C CA . VAL A 1 129 ? -12.760 -1.347 2.423 1.00 93.62 129 VAL A CA 1
ATOM 1028 C C . VAL A 1 129 ? -12.380 -1.601 3.885 1.00 93.62 129 VAL A C 1
ATOM 1030 O O . VAL A 1 129 ? -12.902 -2.525 4.499 1.00 93.62 129 VAL A O 1
ATOM 1033 N N . ASN A 1 130 ? -11.476 -0.795 4.446 1.00 91.19 130 ASN A N 1
ATOM 1034 C CA . ASN A 1 130 ? -10.997 -0.945 5.821 1.00 91.19 130 ASN A CA 1
ATOM 1035 C C . ASN A 1 130 ? -11.636 0.053 6.805 1.00 91.19 130 ASN A C 1
ATOM 1037 O O . ASN A 1 130 ? -11.135 0.187 7.919 1.00 91.19 130 ASN A O 1
ATOM 1041 N N . GLU A 1 131 ? -12.706 0.748 6.401 1.00 89.81 131 GLU A N 1
ATOM 1042 C CA . GLU A 1 131 ? -13.449 1.710 7.233 1.00 89.81 131 GLU A CA 1
ATOM 1043 C C . GLU A 1 131 ? -12.567 2.831 7.818 1.00 89.81 131 GLU A C 1
ATOM 1045 O O . GLU A 1 131 ? -12.705 3.251 8.967 1.00 89.81 131 GLU A O 1
ATOM 1050 N N . ILE A 1 132 ? -11.625 3.328 7.015 1.00 88.19 132 ILE A N 1
ATOM 1051 C CA . ILE A 1 132 ? -10.688 4.382 7.411 1.00 88.19 132 ILE A CA 1
ATOM 1052 C C . ILE A 1 132 ? -11.145 5.712 6.845 1.00 88.19 132 ILE A C 1
ATOM 1054 O O . ILE A 1 132 ? -11.286 5.868 5.629 1.00 88.19 132 ILE A O 1
ATOM 1058 N N . ASP A 1 133 ? -11.300 6.693 7.731 1.00 84.06 133 ASP A N 1
ATOM 1059 C CA . ASP A 1 133 ? -11.609 8.051 7.317 1.00 84.06 133 ASP A CA 1
ATOM 1060 C C . ASP A 1 133 ? -10.410 8.687 6.606 1.00 84.06 133 ASP A C 1
ATOM 1062 O O . ASP A 1 133 ? -9.301 8.819 7.142 1.00 84.06 133 ASP A O 1
ATOM 1066 N N . LEU A 1 134 ? -10.641 9.100 5.366 1.00 77.19 134 LEU A N 1
ATOM 1067 C CA . LEU A 1 134 ? -9.637 9.734 4.537 1.00 77.19 134 LEU A CA 1
ATOM 1068 C C . LEU A 1 134 ? -9.624 11.235 4.835 1.00 77.19 134 LEU A C 1
ATOM 1070 O O . LEU A 1 134 ? -9.952 12.063 3.988 1.00 77.19 134 LEU A O 1
ATOM 1074 N N . VAL A 1 135 ? -9.230 11.599 6.056 1.00 67.38 135 VAL A N 1
ATOM 1075 C CA . VAL A 1 135 ? -9.085 13.010 6.423 1.00 67.38 135 VAL A CA 1
ATOM 1076 C C . VAL A 1 135 ? -7.945 13.602 5.591 1.00 67.38 135 VAL A C 1
ATOM 1078 O O . VAL A 1 135 ? -6.791 13.166 5.695 1.00 67.38 135 VAL A O 1
ATOM 1081 N N . GLN A 1 136 ? -8.257 14.602 4.760 1.00 53.97 136 GLN A N 1
ATOM 1082 C CA . GLN A 1 136 ? -7.266 15.455 4.103 1.00 53.97 136 GLN A CA 1
ATOM 1083 C C . GLN A 1 136 ? -6.541 16.276 5.179 1.00 53.97 136 GLN A C 1
ATOM 1085 O O . GLN A 1 136 ? -6.910 17.409 5.474 1.00 53.97 136 GLN A O 1
ATOM 1090 N N . GLN A 1 137 ? -5.501 15.720 5.803 1.00 47.91 137 GLN A N 1
ATOM 1091 C CA . GLN A 1 137 ? -4.638 16.481 6.710 1.00 47.91 137 GLN A CA 1
ATOM 1092 C C . GLN A 1 137 ? -3.707 17.410 5.908 1.00 47.91 137 GLN A C 1
ATOM 1094 O O . GLN A 1 137 ? -2.498 17.208 5.854 1.00 47.91 137 GLN A O 1
ATOM 1099 N N . TYR A 1 138 ? -4.272 18.454 5.296 1.00 42.19 138 TYR A N 1
ATOM 1100 C CA . TYR A 1 138 ? -3.545 19.605 4.745 1.00 42.19 138 TYR A CA 1
ATOM 1101 C C . TYR A 1 138 ? -3.614 20.799 5.712 1.00 42.19 138 TYR A C 1
ATOM 1103 O O . TYR A 1 138 ? -4.041 21.896 5.363 1.00 42.19 138 TYR A O 1
ATOM 1111 N N . HIS A 1 139 ? -3.150 20.612 6.949 1.00 38.12 139 HIS A N 1
ATOM 1112 C CA . HIS A 1 139 ? -2.873 21.734 7.851 1.00 38.12 139 HIS A CA 1
ATOM 1113 C C . HIS A 1 139 ? -1.388 21.775 8.201 1.00 38.12 139 HIS A C 1
ATOM 1115 O O . HIS A 1 139 ? -0.929 21.251 9.215 1.00 38.12 139 HIS A O 1
ATOM 1121 N N . ILE A 1 140 ? -0.631 22.434 7.321 1.00 41.91 140 ILE A N 1
ATOM 1122 C CA . ILE A 1 140 ? 0.760 22.828 7.537 1.00 41.91 140 ILE A CA 1
ATOM 1123 C C . ILE A 1 140 ? 0.794 23.811 8.716 1.00 41.91 140 ILE A C 1
ATOM 1125 O O . ILE A 1 140 ? 0.524 24.999 8.553 1.00 41.91 140 ILE A O 1
ATOM 1129 N N . HIS A 1 141 ? 1.172 23.351 9.907 1.00 39.44 141 HIS A N 1
ATOM 1130 C CA . HIS A 1 141 ? 1.627 24.255 10.962 1.00 39.44 141 HIS A CA 1
ATOM 1131 C C . HIS A 1 141 ? 3.088 24.628 10.694 1.00 39.44 141 HIS A C 1
ATOM 1133 O O . HIS A 1 141 ? 4.016 23.978 11.170 1.00 39.44 141 HIS A O 1
ATOM 1139 N N . ARG A 1 142 ? 3.309 25.703 9.932 1.00 48.84 142 ARG A N 1
ATOM 1140 C CA . ARG A 1 142 ? 4.584 26.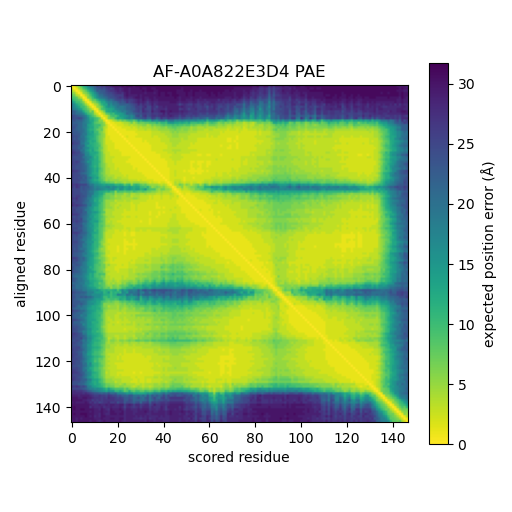433 9.945 1.00 48.84 142 ARG A CA 1
ATOM 1141 C C . ARG A 1 142 ? 4.345 27.864 10.395 1.00 48.84 142 ARG A C 1
ATOM 1143 O O . ARG A 1 142 ? 3.988 28.712 9.587 1.00 48.84 142 ARG A O 1
ATOM 1150 N N . LYS A 1 143 ? 4.646 28.137 11.664 1.00 37.84 143 LYS A N 1
ATOM 1151 C CA . LYS A 1 143 ? 5.265 29.401 12.085 1.00 37.84 143 LYS A CA 1
ATOM 1152 C C . LYS A 1 143 ? 6.259 29.109 13.203 1.00 37.84 143 LYS A C 1
ATOM 1154 O O . LYS A 1 143 ? 5.933 29.212 14.379 1.00 37.84 143 LYS A O 1
ATOM 1159 N N . THR A 1 144 ? 7.489 28.762 12.837 1.00 43.06 144 THR A N 1
ATOM 1160 C CA . THR A 1 144 ? 8.612 28.922 13.761 1.00 43.06 144 THR A CA 1
ATOM 1161 C C . THR A 1 144 ? 8.902 30.416 13.829 1.00 43.06 144 THR A C 1
ATOM 1163 O O . THR A 1 144 ? 9.371 31.009 12.859 1.00 43.06 144 THR A O 1
ATOM 1166 N N . LYS A 1 145 ? 8.547 31.048 14.947 1.00 48.31 145 LYS A N 1
ATOM 1167 C CA . LYS A 1 145 ? 8.948 32.419 15.258 1.00 48.31 145 LYS A CA 1
ATOM 1168 C C . LYS A 1 145 ? 10.424 32.355 15.659 1.00 48.31 145 LYS A C 1
ATOM 1170 O O . LYS A 1 145 ? 10.732 31.937 16.769 1.00 48.31 145 LYS A O 1
ATOM 1175 N N . ILE A 1 146 ? 11.322 32.673 14.730 1.00 52.47 146 ILE A N 1
ATOM 1176 C CA . ILE A 1 146 ? 12.736 32.895 15.052 1.00 52.47 146 ILE A CA 1
ATOM 1177 C C . ILE A 1 146 ? 12.782 34.196 15.862 1.00 52.47 146 ILE A C 1
ATOM 1179 O O . ILE A 1 146 ? 12.201 35.199 15.440 1.00 52.47 146 ILE A O 1
ATOM 1183 N N . ARG A 1 147 ? 13.364 34.127 17.059 1.00 57.94 147 ARG A N 1
ATOM 1184 C CA . ARG A 1 147 ? 13.588 35.257 17.962 1.00 57.94 147 ARG A CA 1
ATOM 1185 C C . ARG A 1 147 ? 15.055 35.645 17.905 1.00 57.94 147 ARG A C 1
ATOM 1187 O O . ARG A 1 147 ? 15.872 34.711 17.756 1.00 57.94 147 ARG A O 1
#

Nearest PDB structures (foldseek):
  4j2c-assembly2_C  TM=2.877E-01  e=7.973E+00  Homo sapiens
  1o5h-assembly1_B  TM=2.856E-01  e=6.839E+00  Thermotoga maritima

pLDDT: mean 82.26, std 18.36, range [33.84, 96.19]

Mean predicted aligned error: 10.14 Å

Secondary structure (DSSP, 8-state):
-----------TTS-HHHHHHHHHHHHHHTHHHHHHHHHHHHHS-SSHHHHHHHHHHHHHT-HHHHHHHHHHHHHHHHHHHHHHHHT-TT--HHHHHHHHHHHHHHHHHTTSHHHHHHHHHHHHHHHHHTT----------------

Solvent-accessible surface area (backbone atoms only — not comparable to full-atom values): 8585 Å² total; per-residue (Å²): 136,81,78,78,73,82,75,69,70,71,64,85,70,76,30,74,57,49,56,49,31,52,52,48,49,51,46,65,77,41,36,72,61,52,50,53,52,25,50,55,44,30,70,74,49,87,48,73,65,13,53,50,24,44,52,50,47,58,51,67,56,31,42,67,50,44,46,49,48,50,53,49,42,55,54,30,47,52,53,37,55,52,52,57,52,74,66,38,93,82,62,50,71,71,61,50,52,54,49,52,52,51,50,52,50,52,59,54,55,54,75,39,69,71,46,43,48,57,48,46,51,52,36,49,53,52,27,60,77,67,76,39,68,74,65,83,85,83,74,86,88,78,80,84,80,84,125

Foldseek 3Di:
DDPPPPPPVPPPPVPPLVVVLVVLVCCLVCVLVLLVVLVVLLPPDDDPRNVVSVVVNVVSLALVNLLVSLLSNVLSVLVVVLSVQVPDPPDDPVNNVVSVVVSVVVVVVCPDPVNSVVSSVVSVVSCVVNVRDNDPPPDDPDDPPDD

Radius of gyration: 21.22 Å; Cα contacts (8 Å, |Δi|>4): 89; chains: 1; bounding box: 57×66×54 Å